Protein AF-A0A392SVE6-F1 (afdb_monomer_lite)

Radius of gyration: 13.38 Å; chains: 1; bounding box: 26×27×39 Å

Structure (mmCIF, N/CA/C/O backbone):
data_AF-A0A392SVE6-F1
#
_entry.id   AF-A0A392SVE6-F1
#
loop_
_atom_site.group_PDB
_atom_site.id
_atom_site.type_symbol
_atom_site.label_atom_id
_atom_site.label_alt_id
_atom_site.label_comp_id
_atom_site.label_asym_id
_atom_site.label_entity_id
_atom_site.label_seq_id
_atom_site.pdbx_PDB_ins_code
_atom_site.Cartn_x
_atom_site.Cartn_y
_atom_site.Cartn_z
_atom_site.occupancy
_atom_site.B_iso_or_equiv
_atom_site.auth_seq_id
_atom_site.auth_comp_id
_atom_site.auth_asym_id
_atom_site.auth_atom_id
_atom_site.pdbx_PDB_model_num
ATOM 1 N N . GLY A 1 1 ? -14.262 -10.012 9.492 1.00 59.00 1 GLY A N 1
ATOM 2 C CA . GLY A 1 1 ? -13.296 -9.139 8.799 1.00 59.00 1 GLY A CA 1
ATOM 3 C C . GLY A 1 1 ? -11.965 -9.845 8.774 1.00 59.00 1 GLY A C 1
ATOM 4 O O . GLY A 1 1 ? -11.815 -10.802 9.524 1.00 59.00 1 GLY A O 1
ATOM 5 N N . ALA A 1 2 ? -11.061 -9.421 7.901 1.00 70.94 2 ALA A N 1
ATOM 6 C CA . ALA A 1 2 ? -9.706 -9.950 7.836 1.00 70.94 2 ALA A CA 1
ATOM 7 C C . ALA A 1 2 ? -8.762 -9.034 8.615 1.00 70.94 2 ALA A C 1
ATOM 9 O O . ALA A 1 2 ? -8.788 -7.822 8.392 1.00 70.94 2 ALA A O 1
ATOM 10 N N . GLU A 1 3 ? -7.940 -9.611 9.495 1.00 84.12 3 GLU A N 1
ATOM 11 C CA . GLU A 1 3 ? -6.986 -8.853 10.311 1.00 84.12 3 GLU A CA 1
ATOM 12 C C . GLU A 1 3 ? -5.920 -8.187 9.431 1.00 84.12 3 GLU A C 1
ATOM 14 O O . GLU A 1 3 ? -5.668 -6.995 9.564 1.00 84.12 3 GLU A O 1
ATOM 19 N N . GLN A 1 4 ? -5.365 -8.911 8.460 1.00 89.44 4 GLN A N 1
ATOM 2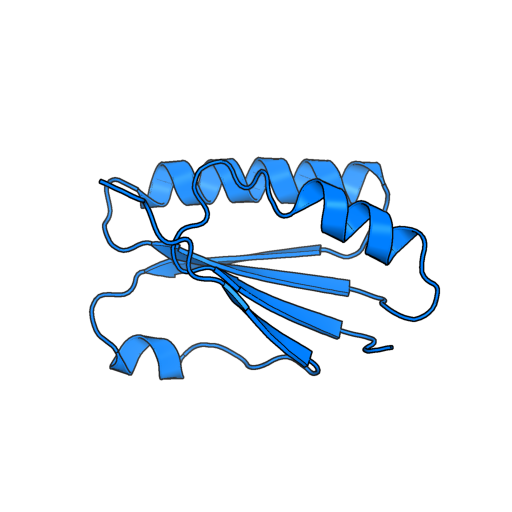0 C CA . GLN A 1 4 ? -4.367 -8.380 7.536 1.00 89.44 4 GLN A CA 1
ATOM 21 C C . GLN A 1 4 ? -4.869 -8.457 6.097 1.00 89.44 4 GLN A C 1
ATOM 23 O O . GLN A 1 4 ? -5.194 -9.539 5.597 1.00 89.44 4 GLN A O 1
ATOM 28 N N . VAL A 1 5 ? -4.900 -7.302 5.436 1.00 92.69 5 VAL A N 1
ATOM 29 C CA . VAL A 1 5 ? -5.219 -7.186 4.012 1.00 92.69 5 VAL A CA 1
ATOM 30 C C . VAL A 1 5 ? -3.937 -6.897 3.244 1.00 92.69 5 VAL A C 1
ATOM 32 O O . VAL A 1 5 ? -3.143 -6.046 3.640 1.00 92.69 5 VAL A O 1
ATOM 35 N N . HIS A 1 6 ? -3.739 -7.601 2.137 1.00 95.00 6 HIS A N 1
ATOM 36 C CA . HIS A 1 6 ? -2.642 -7.382 1.209 1.00 95.00 6 HIS A CA 1
ATOM 37 C C . HIS A 1 6 ? -3.201 -7.109 -0.181 1.00 95.00 6 HIS A C 1
ATOM 39 O O . HIS A 1 6 ? -3.947 -7.910 -0.737 1.00 95.00 6 HIS A O 1
ATOM 45 N N . VAL A 1 7 ? -2.858 -5.950 -0.719 1.00 95.31 7 VAL A N 1
ATOM 46 C CA . VAL A 1 7 ? -3.197 -5.521 -2.067 1.00 95.31 7 VAL A CA 1
ATOM 47 C C . VAL A 1 7 ? -1.980 -5.710 -2.961 1.00 95.31 7 VAL A C 1
ATOM 49 O O . VAL A 1 7 ? -0.900 -5.230 -2.629 1.00 95.31 7 VAL A O 1
ATOM 52 N N . ILE A 1 8 ? -2.174 -6.341 -4.114 1.00 94.75 8 ILE A N 1
ATOM 53 C CA . ILE A 1 8 ? -1.254 -6.257 -5.250 1.00 94.75 8 ILE A CA 1
ATOM 54 C C . ILE A 1 8 ? -1.891 -5.304 -6.259 1.00 94.75 8 ILE A C 1
ATOM 56 O O . ILE A 1 8 ? -2.987 -5.582 -6.748 1.00 94.75 8 ILE A O 1
ATOM 60 N N . ASP A 1 9 ? -1.234 -4.183 -6.545 1.00 95.12 9 ASP A N 1
ATOM 61 C CA . ASP A 1 9 ? -1.712 -3.178 -7.495 1.00 95.12 9 ASP A CA 1
ATOM 62 C C . ASP A 1 9 ? -0.823 -3.150 -8.737 1.00 95.12 9 ASP A C 1
ATOM 64 O O . ASP A 1 9 ? 0.362 -2.820 -8.656 1.00 95.12 9 ASP A O 1
ATOM 68 N N . PHE A 1 10 ? -1.400 -3.513 -9.882 1.00 92.69 10 PHE A N 1
ATOM 69 C CA . PHE A 1 10 ? -0.689 -3.567 -11.157 1.00 92.69 10 PHE A CA 1
ATOM 70 C C . PHE A 1 10 ? -0.460 -2.190 -11.789 1.00 92.69 10 PHE A C 1
ATOM 72 O O . PHE A 1 10 ? 0.366 -2.080 -12.693 1.00 92.69 10 PHE A O 1
ATOM 79 N N . ASP A 1 11 ? -1.168 -1.157 -11.325 1.00 90.25 11 ASP A N 1
ATOM 80 C CA . ASP A 1 11 ? -0.974 0.214 -11.789 1.00 90.25 11 ASP A CA 1
ATOM 81 C C . ASP A 1 11 ? -1.373 1.226 -10.707 1.00 90.25 11 ASP A C 1
ATOM 83 O O . ASP A 1 11 ? -2.466 1.797 -10.701 1.00 90.25 11 ASP A O 1
ATOM 87 N N . ILE A 1 12 ? -0.452 1.439 -9.765 1.00 94.44 12 ILE A N 1
ATOM 88 C CA . ILE A 1 12 ? -0.668 2.288 -8.585 1.00 94.44 12 ILE A CA 1
ATOM 89 C C . ILE A 1 12 ? -0.936 3.758 -8.943 1.00 94.44 12 ILE A C 1
ATOM 91 O O . ILE A 1 12 ? -1.587 4.461 -8.170 1.00 94.44 12 ILE A O 1
ATOM 95 N N . MET A 1 13 ? -0.432 4.244 -10.085 1.00 92.62 13 MET A N 1
ATOM 96 C CA . MET A 1 13 ? -0.457 5.659 -10.476 1.00 92.62 13 MET A CA 1
ATOM 97 C C . MET A 1 13 ? -0.104 6.602 -9.292 1.00 92.62 13 MET A C 1
ATOM 99 O O . MET A 1 13 ? 0.910 6.430 -8.613 1.00 92.62 13 MET A O 1
ATOM 103 N N . GLU A 1 14 ? -0.963 7.585 -8.995 1.00 93.88 14 GLU A N 1
ATOM 104 C CA . GLU A 1 14 ? -0.847 8.497 -7.842 1.00 93.88 14 GLU A CA 1
ATOM 105 C C . GLU A 1 14 ? -1.431 7.917 -6.533 1.00 93.88 14 GLU A C 1
ATOM 107 O O . GLU A 1 14 ? -1.485 8.602 -5.512 1.00 93.88 14 GLU A O 1
ATOM 112 N N . GLY A 1 15 ? -1.907 6.669 -6.540 1.00 94.75 15 GLY A N 1
ATOM 113 C CA . GLY A 1 15 ? -2.361 5.943 -5.351 1.00 94.75 15 GLY A CA 1
ATOM 114 C C . GLY A 1 15 ? -3.722 6.370 -4.798 1.00 94.75 15 GLY A C 1
ATOM 115 O O . GLY A 1 15 ? -4.065 5.989 -3.684 1.00 94.75 15 GLY A O 1
ATOM 116 N N . ILE A 1 16 ? -4.519 7.143 -5.544 1.00 94.69 16 ILE A N 1
ATOM 117 C CA . ILE A 1 16 ? -5.754 7.783 -5.046 1.00 94.69 16 ILE A CA 1
ATOM 118 C C . ILE A 1 16 ? -6.841 6.814 -4.551 1.00 94.69 16 ILE A C 1
ATOM 120 O O . ILE A 1 16 ? -7.723 7.222 -3.796 1.00 94.69 16 ILE A O 1
ATOM 124 N N . GLN A 1 17 ? -6.792 5.542 -4.956 1.00 94.06 17 GLN A N 1
ATOM 125 C CA . GLN A 1 17 ? -7.744 4.517 -4.515 1.00 94.06 17 GLN A CA 1
ATOM 126 C C . GLN A 1 17 ? -7.536 4.118 -3.046 1.00 94.06 17 GLN A C 1
ATOM 128 O O . GLN A 1 17 ? -8.486 3.718 -2.372 1.00 94.06 17 GLN A O 1
ATOM 133 N N . TRP A 1 18 ? -6.308 4.246 -2.537 1.00 95.88 18 T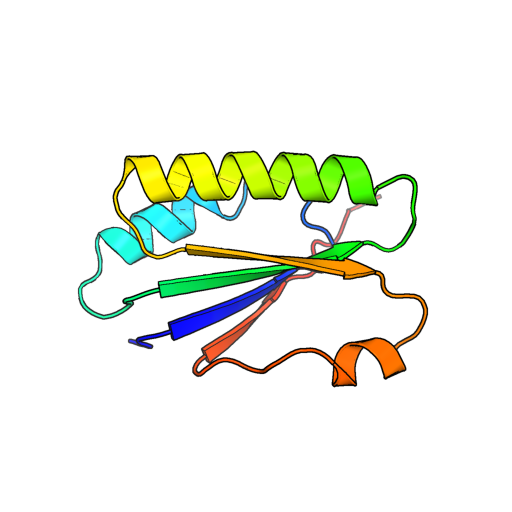RP A N 1
ATOM 134 C CA . TRP A 1 18 ? -5.905 3.661 -1.260 1.00 95.88 18 TRP A CA 1
ATOM 135 C C . TRP A 1 18 ? -6.244 4.508 -0.025 1.00 95.88 18 TRP A C 1
ATOM 137 O O . TRP A 1 18 ? -6.711 3.919 0.951 1.00 95.88 18 TRP A O 1
ATOM 147 N N . PRO A 1 19 ? -6.123 5.854 -0.017 1.00 97.12 19 PRO A N 1
ATOM 148 C CA . PRO A 1 19 ? -6.448 6.655 1.163 1.00 97.12 19 PRO A CA 1
ATOM 149 C C . PRO A 1 19 ? -7.878 6.454 1.697 1.00 97.12 19 PRO A C 1
ATOM 151 O O . PRO A 1 19 ? -8.021 6.235 2.902 1.00 97.12 19 PRO A O 1
ATOM 154 N N . PRO A 1 20 ? -8.943 6.442 0.863 1.00 96.00 20 PRO A N 1
ATOM 155 C CA . PRO A 1 20 ? -10.295 6.169 1.356 1.00 96.00 20 PRO A CA 1
ATOM 156 C C . PRO A 1 20 ? -10.434 4.779 1.994 1.00 96.00 20 PRO A C 1
ATOM 158 O O . PRO A 1 20 ? -11.126 4.636 3.001 1.00 96.00 20 PRO A O 1
ATOM 161 N N . LEU A 1 21 ? -9.751 3.767 1.444 1.00 93.94 21 LEU A N 1
ATOM 162 C CA . LEU A 1 21 ? -9.770 2.402 1.975 1.00 93.94 21 LEU A CA 1
ATOM 163 C C . LEU A 1 21 ? -9.047 2.305 3.324 1.00 93.94 21 LEU A C 1
ATOM 165 O O . LEU A 1 21 ? -9.557 1.678 4.248 1.00 93.94 21 LEU A O 1
ATOM 169 N N . VAL A 1 22 ? -7.889 2.958 3.459 1.00 95.31 22 VAL A N 1
ATOM 170 C CA . VAL A 1 22 ? -7.139 3.017 4.724 1.00 95.31 22 VAL A CA 1
ATOM 171 C C . VAL A 1 22 ? -7.990 3.664 5.821 1.00 95.31 22 VAL A C 1
ATOM 173 O O . VAL A 1 22 ? -8.040 3.147 6.934 1.00 95.31 22 VAL A O 1
ATOM 176 N N . VAL A 1 23 ? -8.710 4.751 5.518 1.00 95.38 23 VAL A N 1
ATOM 177 C CA . VAL A 1 23 ? -9.621 5.399 6.482 1.00 95.38 23 VAL A CA 1
ATOM 178 C C . VAL A 1 23 ? -10.746 4.456 6.903 1.00 95.38 23 VAL A C 1
ATOM 180 O O . VAL A 1 23 ? -11.030 4.330 8.093 1.00 95.38 23 VAL A O 1
ATOM 183 N N . ASP A 1 24 ? -11.372 3.772 5.946 1.00 93.75 24 ASP A N 1
ATOM 184 C CA . ASP A 1 24 ? -12.440 2.812 6.230 1.00 93.75 24 ASP A CA 1
ATOM 185 C C . ASP A 1 24 ? -11.935 1.638 7.090 1.00 93.75 24 ASP A C 1
ATOM 187 O O . ASP A 1 24 ? -12.605 1.239 8.043 1.00 93.75 24 ASP A O 1
ATOM 191 N N . PHE A 1 25 ? -10.723 1.133 6.842 1.00 92.94 25 PHE A N 1
ATOM 192 C CA . PHE A 1 25 ? -10.099 0.115 7.692 1.00 92.94 25 PHE A CA 1
ATOM 193 C C . PHE A 1 25 ? -9.749 0.633 9.084 1.00 92.94 25 PHE A C 1
ATOM 195 O O . PHE A 1 25 ? -10.063 -0.045 10.058 1.00 92.94 25 PHE A O 1
ATOM 202 N N . ALA A 1 26 ? -9.199 1.840 9.211 1.00 92.19 26 ALA A N 1
ATOM 203 C CA . ALA A 1 26 ? -8.900 2.440 10.511 1.00 92.19 26 ALA A CA 1
ATOM 204 C C . ALA A 1 26 ? -10.159 2.624 11.382 1.00 92.19 26 ALA A C 1
ATOM 206 O O . ALA A 1 26 ? -10.094 2.533 12.609 1.00 92.19 26 ALA A O 1
ATOM 207 N N . MET A 1 27 ? -11.326 2.845 10.765 1.00 91.50 27 MET A N 1
ATOM 208 C CA . MET A 1 27 ? -12.610 2.940 11.470 1.00 91.50 27 MET A CA 1
ATOM 209 C C . MET A 1 27 ? -13.188 1.576 11.878 1.00 91.50 27 MET A C 1
ATOM 211 O O . MET A 1 27 ? -14.004 1.493 12.804 1.00 91.50 27 MET A O 1
ATOM 215 N N . ARG A 1 28 ? -12.794 0.490 11.207 1.00 85.25 28 ARG A N 1
ATOM 216 C CA . ARG A 1 28 ? -13.322 -0.857 11.445 1.00 85.25 28 ARG A CA 1
ATOM 217 C C . ARG A 1 28 ? -12.423 -1.625 12.413 1.00 85.25 28 ARG A C 1
ATOM 219 O O . ARG A 1 28 ? -11.254 -1.858 12.161 1.00 85.25 28 ARG A O 1
ATOM 226 N N . LYS A 1 29 ? -12.996 -2.163 13.494 1.00 74.38 29 LYS A N 1
ATOM 227 C CA . LYS A 1 29 ? -12.249 -2.952 14.503 1.00 74.38 29 LYS A CA 1
ATOM 228 C C . LYS A 1 29 ? -11.700 -4.301 14.012 1.00 74.38 29 LYS A C 1
ATOM 230 O O . LYS A 1 29 ? -11.111 -5.031 14.800 1.00 74.38 29 LYS A O 1
ATOM 235 N N . ASN A 1 30 ? -11.982 -4.692 12.773 1.00 84.06 30 ASN A N 1
ATOM 236 C CA . ASN A 1 30 ? -11.730 -6.041 12.272 1.00 84.06 30 ASN A CA 1
ATOM 237 C C . ASN A 1 30 ? -10.571 -6.131 11.272 1.00 84.06 30 ASN A C 1
ATOM 239 O O . ASN A 1 30 ? -10.275 -7.245 10.849 1.00 84.06 30 ASN A O 1
ATOM 243 N N . THR A 1 31 ? -9.950 -5.004 10.915 1.00 85.62 31 THR A N 1
ATOM 244 C CA . THR A 1 31 ? -8.756 -4.940 10.069 1.00 85.62 31 THR A CA 1
ATOM 245 C C . THR A 1 31 ? -7.679 -4.177 10.819 1.00 85.62 31 THR A C 1
ATOM 247 O O . THR A 1 31 ? -7.893 -3.061 11.278 1.00 85.62 31 THR A O 1
ATOM 250 N N . THR A 1 32 ? -6.536 -4.825 10.999 1.00 88.62 32 THR A N 1
ATOM 251 C CA . THR A 1 32 ? -5.437 -4.364 11.846 1.00 88.62 32 THR A CA 1
ATOM 252 C C . THR A 1 32 ? -4.253 -3.859 11.033 1.00 88.62 32 THR A C 1
ATOM 254 O O . THR A 1 32 ? -3.424 -3.144 11.585 1.00 88.62 32 THR A O 1
ATOM 257 N N . SER A 1 33 ? -4.159 -4.199 9.742 1.00 93.12 33 SER A N 1
ATOM 258 C CA . SER A 1 33 ? -3.113 -3.681 8.854 1.00 93.12 33 SER A CA 1
ATOM 259 C C . SER A 1 33 ? -3.462 -3.791 7.368 1.00 93.12 33 SER A C 1
ATOM 261 O O . SER A 1 33 ? -4.246 -4.656 6.961 1.00 93.12 33 SER A O 1
ATOM 263 N N . LEU A 1 34 ? -2.830 -2.935 6.561 1.00 94.56 34 LEU A N 1
ATOM 264 C CA . LEU A 1 34 ? -2.849 -3.000 5.099 1.00 94.56 34 LEU A CA 1
ATOM 265 C C . LEU A 1 34 ? -1.422 -3.025 4.542 1.00 94.56 34 LEU A C 1
ATOM 267 O O . LEU A 1 34 ? -0.630 -2.129 4.817 1.00 94.56 34 LEU A O 1
ATOM 271 N N . ARG A 1 35 ? -1.115 -4.017 3.707 1.00 95.25 35 ARG A N 1
ATOM 272 C CA . ARG A 1 35 ? 0.068 -4.021 2.839 1.00 95.25 35 ARG A CA 1
ATOM 273 C C . ARG A 1 35 ? -0.357 -3.713 1.409 1.00 95.25 35 ARG A C 1
ATOM 275 O O . ARG A 1 35 ? -1.333 -4.291 0.939 1.00 95.25 35 ARG A O 1
ATOM 282 N N . VAL A 1 36 ? 0.380 -2.863 0.708 1.00 95.88 36 VAL A N 1
ATOM 283 C CA . VAL A 1 36 ? 0.222 -2.629 -0.733 1.00 95.88 36 VAL A CA 1
ATOM 284 C C . VAL A 1 36 ? 1.540 -2.954 -1.422 1.00 95.88 36 VAL A C 1
ATOM 286 O O . VAL A 1 36 ? 2.563 -2.358 -1.105 1.00 95.88 36 VAL A O 1
ATOM 289 N N . THR A 1 37 ? 1.515 -3.880 -2.372 1.00 95.38 37 THR A N 1
ATOM 290 C CA . THR A 1 37 ? 2.622 -4.157 -3.288 1.00 95.38 37 THR A CA 1
ATOM 291 C C . THR A 1 37 ? 2.270 -3.569 -4.645 1.00 95.38 37 THR A C 1
ATOM 293 O O . THR A 1 37 ? 1.365 -4.060 -5.317 1.00 95.38 37 THR A O 1
ATOM 296 N N . ALA A 1 38 ? 2.969 -2.507 -5.036 1.00 95.56 38 ALA A N 1
ATOM 297 C CA . ALA A 1 38 ? 2.811 -1.887 -6.344 1.00 95.56 38 ALA A CA 1
ATOM 298 C C . ALA A 1 38 ? 3.753 -2.534 -7.363 1.00 95.56 38 ALA A C 1
ATOM 300 O O . ALA A 1 38 ? 4.963 -2.634 -7.125 1.00 95.56 38 ALA A O 1
ATOM 301 N N . ILE A 1 39 ? 3.203 -2.938 -8.504 1.00 93.88 39 ILE A N 1
ATOM 302 C CA . ILE A 1 39 ? 3.971 -3.454 -9.632 1.00 93.88 39 ILE A CA 1
ATOM 303 C C . ILE A 1 39 ? 4.458 -2.280 -10.484 1.00 93.88 39 ILE A C 1
ATOM 305 O O . ILE A 1 39 ? 3.673 -1.445 -10.927 1.00 93.88 39 ILE A O 1
ATOM 309 N N . ALA A 1 40 ? 5.767 -2.215 -10.714 1.00 92.06 40 ALA A N 1
ATOM 310 C CA . ALA A 1 40 ? 6.394 -1.295 -11.653 1.00 92.06 40 ALA A CA 1
ATOM 311 C C . ALA A 1 40 ? 6.805 -2.073 -12.910 1.00 92.06 40 ALA A C 1
ATOM 313 O O . ALA A 1 40 ? 7.635 -2.983 -12.839 1.00 92.06 40 ALA A O 1
ATOM 314 N N . MET A 1 41 ? 6.229 -1.709 -14.056 1.00 86.31 41 MET A N 1
ATOM 315 C CA . MET A 1 41 ? 6.484 -2.380 -15.339 1.00 86.31 41 MET A CA 1
ATOM 316 C C . MET A 1 41 ? 7.794 -1.932 -16.004 1.00 86.31 41 MET A C 1
ATOM 318 O O . MET A 1 41 ? 8.305 -2.608 -16.894 1.00 86.31 41 MET A O 1
ATOM 322 N N . ASP A 1 42 ? 8.348 -0.788 -15.596 1.00 86.81 42 ASP A N 1
ATOM 323 C CA . ASP A 1 42 ? 9.592 -0.251 -16.143 1.00 86.81 42 ASP A CA 1
ATOM 324 C C . ASP A 1 42 ? 10.359 0.614 -15.122 1.00 86.81 42 ASP A C 1
ATOM 326 O O . ASP A 1 42 ? 9.869 0.961 -14.044 1.00 86.81 42 ASP A O 1
ATOM 330 N N . GLN A 1 43 ? 11.609 0.958 -15.447 1.00 85.00 43 GLN A N 1
ATOM 331 C CA . GLN A 1 43 ? 12.453 1.776 -14.566 1.00 85.00 43 GLN A CA 1
ATOM 332 C C . GLN A 1 43 ? 11.991 3.236 -14.493 1.00 85.00 43 GLN A C 1
ATOM 334 O O . GLN A 1 43 ? 12.246 3.914 -13.497 1.00 85.00 43 GLN A O 1
ATOM 339 N N . GLN A 1 44 ? 11.332 3.730 -15.540 1.00 86.25 44 GLN A N 1
ATOM 340 C CA . GLN A 1 44 ? 10.877 5.111 -15.646 1.00 86.25 44 GLN A CA 1
ATOM 341 C C . GLN A 1 44 ? 9.744 5.395 -14.649 1.00 86.25 44 GLN A C 1
ATOM 343 O O . GLN A 1 44 ? 9.726 6.451 -14.016 1.00 86.25 44 GLN A O 1
ATOM 348 N N . SER A 1 45 ? 8.836 4.437 -14.469 1.00 86.44 45 SER A N 1
ATOM 349 C CA . SER A 1 45 ? 7.712 4.496 -13.534 1.00 86.44 45 SER A CA 1
ATOM 350 C C . SER A 1 45 ? 8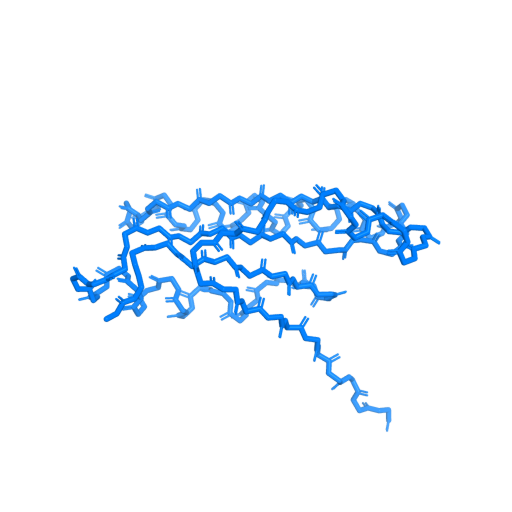.121 4.193 -12.091 1.00 86.44 45 SER A C 1
ATOM 352 O O . SER A 1 45 ? 7.514 4.734 -11.168 1.00 86.44 45 SER A O 1
ATOM 354 N N . ALA A 1 46 ? 9.197 3.429 -11.863 1.00 89.81 46 ALA A N 1
ATOM 355 C CA . ALA A 1 46 ? 9.646 3.032 -10.523 1.00 89.81 46 ALA A CA 1
ATOM 356 C C . ALA A 1 46 ? 9.832 4.213 -9.548 1.00 89.81 46 ALA A C 1
ATOM 358 O O . ALA A 1 46 ? 9.437 4.126 -8.385 1.00 89.81 46 ALA A O 1
ATOM 359 N N . ALA A 1 47 ? 10.386 5.340 -10.009 1.00 92.12 47 ALA A N 1
ATOM 360 C CA . ALA A 1 47 ? 10.567 6.525 -9.165 1.00 92.12 47 ALA A CA 1
ATOM 361 C C . ALA A 1 47 ? 9.229 7.171 -8.757 1.00 92.12 47 ALA A C 1
ATOM 363 O O . ALA A 1 47 ? 9.067 7.601 -7.613 1.00 92.12 47 ALA A O 1
ATOM 364 N N . SER A 1 48 ? 8.259 7.215 -9.678 1.00 93.56 48 SER A N 1
ATOM 365 C CA . SER A 1 48 ? 6.903 7.701 -9.396 1.00 93.56 48 SER A CA 1
ATOM 366 C C . SER A 1 48 ? 6.188 6.770 -8.415 1.00 93.56 48 SER A C 1
ATOM 368 O O . SER A 1 48 ? 5.675 7.243 -7.402 1.00 93.56 48 SER A O 1
ATOM 370 N N . VAL A 1 49 ? 6.272 5.453 -8.629 1.00 95.56 49 VAL A N 1
ATOM 371 C CA . VAL A 1 49 ? 5.718 4.427 -7.730 1.00 95.56 49 VAL A CA 1
ATOM 372 C C . VAL A 1 49 ? 6.264 4.575 -6.307 1.00 95.56 49 VAL A C 1
ATOM 374 O O . VAL A 1 49 ? 5.493 4.592 -5.348 1.00 95.56 49 VAL A O 1
ATOM 377 N N . GLN A 1 50 ? 7.579 4.757 -6.147 1.00 94.75 50 GLN A N 1
ATOM 378 C CA . GLN A 1 50 ? 8.194 4.976 -4.833 1.00 94.75 50 GLN A CA 1
ATOM 379 C C . GLN A 1 50 ? 7.71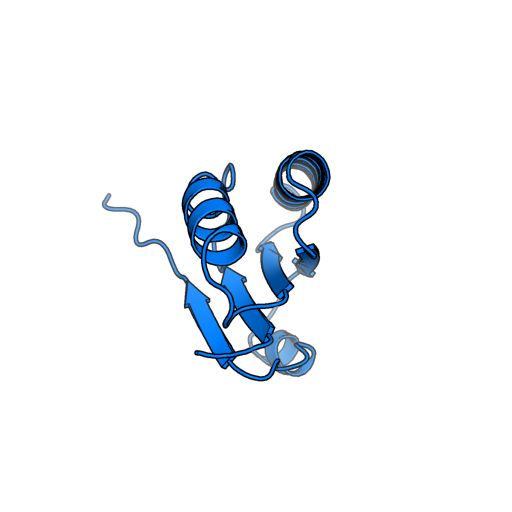2 6.269 -4.166 1.00 94.75 50 GLN A C 1
ATOM 381 O O . GLN A 1 50 ? 7.461 6.295 -2.959 1.00 94.75 50 GLN A O 1
ATOM 386 N N . GLN A 1 51 ? 7.560 7.349 -4.936 1.00 96.62 51 GLN A N 1
ATOM 387 C CA . GLN A 1 51 ? 7.059 8.617 -4.413 1.00 96.62 51 GLN A CA 1
ATOM 388 C C . GLN A 1 51 ? 5.585 8.520 -3.986 1.00 96.62 51 GLN A C 1
ATOM 390 O O . GLN A 1 51 ? 5.220 9.081 -2.947 1.00 96.62 51 GLN A O 1
ATOM 395 N N . THR A 1 52 ? 4.757 7.790 -4.736 1.00 97.69 52 THR A N 1
ATOM 396 C CA . THR A 1 52 ? 3.384 7.436 -4.348 1.00 97.69 52 THR A CA 1
ATOM 397 C C . THR A 1 52 ? 3.387 6.621 -3.056 1.00 97.69 52 THR A C 1
ATOM 399 O O . THR A 1 52 ? 2.697 6.980 -2.102 1.00 97.69 52 THR A O 1
ATOM 402 N N . GLY A 1 53 ? 4.238 5.597 -2.966 1.00 97.75 53 GLY A N 1
ATOM 403 C CA . GLY A 1 53 ? 4.404 4.781 -1.764 1.00 97.75 53 GLY A CA 1
ATOM 404 C C . GLY A 1 53 ? 4.777 5.585 -0.521 1.00 97.75 53 GLY A C 1
ATOM 405 O O . GLY A 1 53 ? 4.202 5.380 0.549 1.00 97.75 53 GLY A O 1
ATOM 406 N N . ARG A 1 54 ? 5.691 6.554 -0.653 1.00 98.12 54 ARG A N 1
ATOM 407 C CA . ARG A 1 54 ? 6.035 7.477 0.440 1.00 98.12 54 ARG A CA 1
ATOM 408 C C . ARG A 1 54 ? 4.812 8.268 0.911 1.00 98.12 54 ARG A C 1
ATOM 410 O O . ARG A 1 54 ? 4.550 8.291 2.107 1.00 98.12 54 ARG A O 1
ATOM 417 N N . ARG A 1 55 ? 4.053 8.872 -0.011 1.00 98.44 55 ARG A N 1
ATOM 418 C CA . ARG A 1 55 ? 2.852 9.661 0.330 1.00 98.44 55 ARG A CA 1
ATOM 419 C C . ARG A 1 55 ? 1.785 8.811 1.025 1.00 98.44 55 ARG A C 1
ATOM 421 O O . ARG A 1 55 ? 1.137 9.290 1.950 1.00 98.44 55 ARG A O 1
ATOM 428 N N . LEU A 1 56 ? 1.608 7.557 0.600 1.00 98.44 56 LEU A N 1
ATOM 429 C CA . LEU A 1 56 ? 0.660 6.629 1.225 1.00 98.44 56 LEU A CA 1
ATOM 430 C C . LEU A 1 56 ? 1.085 6.227 2.643 1.00 98.44 56 LEU A C 1
ATOM 432 O O . LEU A 1 56 ? 0.237 6.214 3.533 1.00 98.44 56 LEU A O 1
ATOM 436 N N . ASN A 1 57 ? 2.377 5.961 2.869 1.00 98.06 57 ASN A N 1
ATOM 437 C CA . ASN A 1 57 ? 2.899 5.713 4.219 1.00 98.06 57 ASN A CA 1
ATOM 438 C C . ASN A 1 57 ? 2.700 6.936 5.121 1.00 98.06 57 ASN A C 1
ATOM 440 O O . ASN A 1 57 ? 2.108 6.812 6.186 1.00 98.06 57 ASN A O 1
ATOM 444 N N . GLU A 1 58 ? 3.104 8.127 4.664 1.00 98.38 58 GLU A N 1
ATOM 445 C CA . GLU A 1 58 ? 2.925 9.378 5.416 1.00 98.38 58 GLU A CA 1
ATOM 446 C C . GLU A 1 58 ? 1.448 9.624 5.772 1.00 98.38 58 GLU A C 1
ATOM 448 O O . GLU A 1 58 ? 1.128 10.054 6.882 1.00 98.38 58 GLU A O 1
ATOM 453 N N . PHE A 1 59 ? 0.531 9.312 4.851 1.00 98.31 59 PHE A N 1
ATOM 454 C CA . PHE A 1 59 ? -0.903 9.387 5.104 1.00 98.31 59 PHE A CA 1
ATOM 455 C C . PHE A 1 59 ? -1.362 8.394 6.181 1.00 98.31 59 PHE A C 1
ATOM 457 O O . PHE A 1 59 ? -2.042 8.802 7.124 1.00 98.31 59 PHE A O 1
ATOM 464 N N . ALA A 1 60 ? -0.996 7.116 6.071 1.00 97.75 60 ALA A N 1
ATOM 465 C CA . ALA A 1 60 ? -1.392 6.092 7.037 1.00 97.75 60 ALA A CA 1
ATOM 466 C C . ALA A 1 60 ? -0.816 6.358 8.440 1.00 97.75 60 ALA A C 1
ATOM 468 O O . ALA A 1 60 ? -1.540 6.248 9.435 1.00 97.75 60 ALA A O 1
ATOM 469 N N . ASP A 1 61 ? 0.437 6.813 8.513 1.00 97.81 61 ASP A N 1
ATOM 470 C CA . ASP A 1 61 ? 1.093 7.230 9.754 1.00 97.81 61 ASP A CA 1
ATOM 471 C C . ASP A 1 61 ? 0.344 8.395 10.415 1.00 97.81 61 ASP A C 1
ATOM 473 O O . ASP A 1 61 ? 0.132 8.390 11.628 1.00 97.81 61 ASP A O 1
ATOM 477 N N . SER A 1 62 ? -0.144 9.365 9.627 1.00 98.00 62 SER A N 1
ATOM 478 C CA . SER A 1 62 ? -0.888 10.523 10.152 1.00 98.00 62 SER A CA 1
ATOM 479 C C . SER A 1 62 ? -2.184 10.150 10.888 1.00 98.00 62 SER A C 1
ATOM 481 O O . SER A 1 62 ? -2.654 10.910 11.737 1.00 98.00 62 SER A O 1
ATOM 483 N N . ILE A 1 63 ? -2.741 8.970 10.600 1.00 96.31 63 ILE A N 1
ATOM 484 C CA . ILE A 1 63 ? -3.939 8.421 11.250 1.00 96.31 63 ILE A CA 1
ATOM 485 C C . ILE A 1 63 ? -3.635 7.195 12.122 1.00 96.31 63 ILE A C 1
ATOM 487 O O . ILE A 1 63 ? -4.562 6.550 12.609 1.00 96.31 63 ILE A O 1
ATOM 491 N N . ASN A 1 64 ? -2.352 6.910 12.377 1.00 95.25 64 ASN A N 1
ATOM 492 C CA . ASN A 1 64 ? -1.861 5.787 13.184 1.00 95.25 64 ASN A CA 1
ATOM 493 C C . ASN A 1 64 ? -2.387 4.418 12.722 1.00 95.25 64 ASN A C 1
ATOM 495 O O . ASN A 1 64 ? -2.692 3.553 13.547 1.00 95.25 64 ASN A O 1
ATOM 499 N N . PHE A 1 65 ? -2.520 4.220 11.411 1.00 95.88 65 PHE A N 1
ATOM 500 C CA . PHE A 1 65 ? -2.960 2.946 10.858 1.00 95.88 65 PHE A CA 1
ATOM 501 C C . PHE A 1 65 ? -1.758 2.118 10.375 1.00 95.88 65 PHE A C 1
ATOM 503 O O . PHE A 1 65 ? -0.991 2.618 9.552 1.00 95.88 65 PHE A O 1
ATOM 510 N N . PRO A 1 66 ? -1.582 0.858 10.826 1.00 95.75 66 PRO A N 1
ATOM 511 C CA . PRO A 1 66 ? -0.472 0.020 10.381 1.00 95.75 66 PRO A CA 1
ATOM 512 C C . PRO A 1 66 ? -0.519 -0.239 8.873 1.00 95.75 66 PRO A C 1
ATOM 514 O O . PRO A 1 66 ? -1.410 -0.925 8.361 1.00 95.75 66 PRO A O 1
ATOM 517 N N . PHE A 1 67 ? 0.469 0.299 8.166 1.00 96.31 67 PHE A N 1
ATOM 518 C CA . PHE A 1 67 ? 0.546 0.251 6.716 1.00 96.31 67 PHE A CA 1
ATOM 519 C C . PHE A 1 67 ? 1.952 -0.135 6.259 1.00 96.31 67 PHE A C 1
ATOM 521 O O . PHE A 1 67 ? 2.944 0.245 6.878 1.00 96.31 67 PHE A O 1
ATOM 52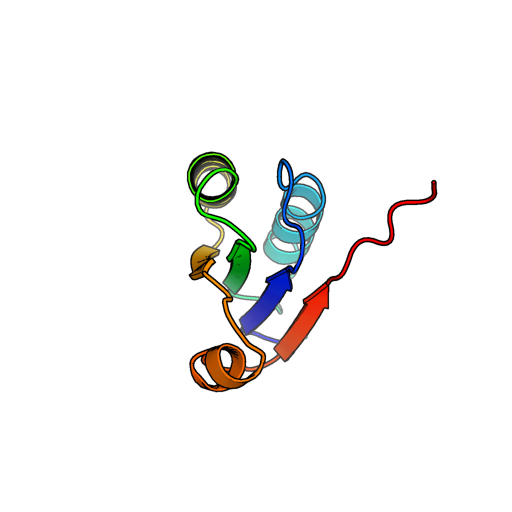8 N N . VAL A 1 68 ? 2.031 -0.921 5.187 1.00 95.62 68 VAL A N 1
ATOM 529 C CA . VAL A 1 68 ? 3.292 -1.296 4.542 1.00 95.62 68 VAL A CA 1
ATOM 530 C C . VAL A 1 68 ? 3.158 -1.095 3.042 1.00 95.62 68 VAL A C 1
ATOM 532 O O . VAL A 1 68 ? 2.168 -1.518 2.446 1.00 95.62 68 VAL A O 1
ATOM 535 N N . PHE A 1 69 ? 4.166 -0.481 2.430 1.00 96.25 69 PHE A N 1
ATOM 536 C CA . PHE A 1 69 ? 4.242 -0.325 0.984 1.00 96.25 69 PHE A CA 1
ATOM 537 C C . PHE A 1 69 ? 5.495 -0.998 0.439 1.00 96.25 69 PHE A C 1
ATOM 539 O O . PHE A 1 69 ? 6.606 -0.641 0.828 1.00 96.25 69 PHE A O 1
ATOM 546 N N . ASP A 1 70 ? 5.300 -1.909 -0.506 1.00 93.69 70 ASP A N 1
ATOM 547 C CA . ASP A 1 70 ? 6.359 -2.568 -1.255 1.00 93.69 70 ASP A CA 1
ATOM 548 C C . ASP A 1 70 ? 6.274 -2.171 -2.728 1.00 93.69 70 ASP A C 1
ATOM 550 O O . ASP A 1 70 ? 5.201 -1.908 -3.275 1.00 93.69 70 ASP A O 1
ATOM 554 N N . THR A 1 71 ? 7.421 -2.150 -3.395 1.00 92.88 71 THR A N 1
ATOM 555 C CA . THR A 1 71 ? 7.498 -2.000 -4.849 1.00 92.88 71 THR A CA 1
ATOM 556 C C . THR A 1 71 ? 8.177 -3.220 -5.426 1.00 92.88 71 THR A C 1
ATOM 558 O O . THR A 1 71 ? 9.224 -3.639 -4.936 1.00 92.88 71 THR A O 1
ATOM 561 N N . MET A 1 72 ? 7.599 -3.755 -6.492 1.00 91.44 72 MET A N 1
ATOM 562 C CA . MET A 1 72 ? 8.134 -4.896 -7.207 1.00 91.44 72 MET A CA 1
ATOM 563 C C . MET A 1 72 ? 8.278 -4.537 -8.681 1.00 91.44 72 MET A C 1
ATOM 565 O O . MET A 1 72 ? 7.319 -4.115 -9.319 1.00 91.44 72 MET A O 1
ATOM 569 N N . MET A 1 73 ? 9.483 -4.697 -9.221 1.00 90.81 73 MET A N 1
ATOM 570 C CA . MET A 1 73 ? 9.705 -4.588 -10.659 1.00 90.81 73 MET A CA 1
ATOM 571 C C . MET A 1 73 ? 9.316 -5.913 -11.306 1.00 90.81 73 MET A C 1
ATOM 573 O O . MET A 1 73 ? 9.806 -6.955 -10.876 1.00 90.81 73 MET A O 1
ATOM 577 N N . MET A 1 74 ? 8.445 -5.871 -12.310 1.00 89.25 74 MET A N 1
ATOM 578 C CA . MET A 1 74 ? 7.996 -7.066 -13.020 1.00 89.25 74 MET A CA 1
ATOM 579 C C . MET A 1 74 ? 8.568 -7.064 -14.433 1.00 89.25 74 MET A C 1
ATOM 581 O O . MET A 1 74 ? 8.315 -6.155 -15.219 1.00 89.25 74 MET A O 1
ATOM 585 N N . VAL A 1 75 ? 9.362 -8.084 -14.738 1.00 87.31 75 VAL A N 1
ATOM 586 C CA . VAL A 1 75 ? 9.954 -8.339 -16.057 1.00 87.31 75 VAL A CA 1
ATOM 587 C C . VAL A 1 75 ? 9.250 -9.521 -16.727 1.00 87.31 75 VAL A C 1
ATOM 589 O O . VAL A 1 75 ? 9.156 -9.577 -17.953 1.00 87.31 75 VAL A O 1
ATOM 592 N N . SER A 1 76 ? 8.728 -10.455 -15.931 1.00 88.81 76 SER A N 1
ATOM 593 C CA . SER A 1 76 ? 7.962 -11.616 -16.376 1.00 88.81 76 SER A CA 1
ATOM 594 C C . SER A 1 76 ? 6.963 -12.080 -15.311 1.00 88.81 76 SER A C 1
ATOM 596 O O . SER A 1 76 ? 7.044 -11.699 -14.145 1.00 88.81 76 SER A O 1
ATOM 598 N N . ASP A 1 77 ? 6.051 -12.972 -15.695 1.00 86.62 77 ASP A N 1
ATOM 599 C CA . ASP A 1 77 ? 5.080 -13.572 -14.770 1.00 86.62 77 ASP A CA 1
ATOM 600 C C . ASP A 1 77 ? 5.736 -14.417 -13.664 1.00 86.62 77 ASP A C 1
ATOM 602 O O . ASP A 1 77 ? 5.136 -14.627 -12.609 1.00 86.62 77 ASP A O 1
ATOM 606 N N . GLU A 1 78 ? 6.974 -14.884 -13.865 1.00 89.56 78 GLU A N 1
ATOM 607 C CA 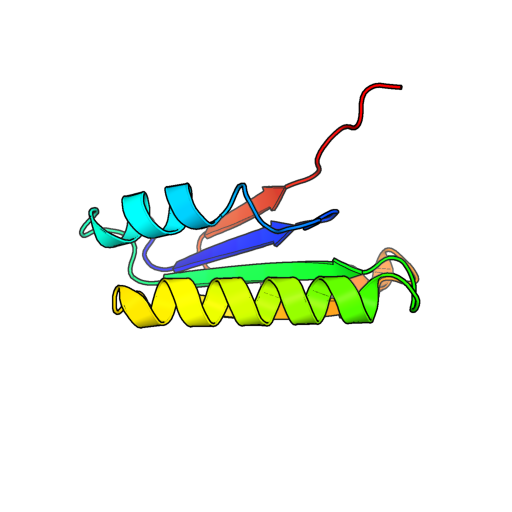. GLU A 1 78 ? 7.725 -15.640 -12.855 1.00 89.56 78 GLU A CA 1
ATOM 608 C C . GLU A 1 78 ? 8.048 -14.792 -11.624 1.00 89.56 78 GLU A C 1
ATOM 610 O O . GLU A 1 78 ? 8.092 -15.319 -10.511 1.00 89.56 78 GLU A O 1
ATOM 615 N N . ASP A 1 79 ? 8.185 -13.475 -11.796 1.00 87.06 79 ASP A N 1
ATOM 616 C CA . ASP A 1 79 ? 8.501 -12.564 -10.700 1.00 87.06 79 ASP A CA 1
ATOM 617 C C . ASP A 1 79 ? 7.387 -12.577 -9.636 1.00 87.06 79 ASP A C 1
ATOM 619 O O . ASP A 1 79 ? 7.656 -12.406 -8.444 1.00 87.06 79 ASP A O 1
ATOM 623 N N . LEU A 1 80 ? 6.134 -12.860 -10.028 1.00 84.81 80 LEU A N 1
ATOM 624 C CA . LEU A 1 80 ? 4.984 -12.930 -9.115 1.00 84.81 80 LEU A CA 1
ATOM 625 C C . LEU A 1 80 ? 5.148 -14.005 -8.031 1.00 84.81 80 LEU A C 1
ATOM 627 O O . LEU A 1 80 ? 4.518 -13.910 -6.978 1.00 84.81 80 LEU A O 1
ATOM 631 N N . GLN A 1 81 ? 6.006 -15.006 -8.251 1.00 85.56 81 GLN A N 1
ATOM 632 C CA . GLN A 1 81 ? 6.311 -16.036 -7.253 1.00 85.56 81 GLN A CA 1
ATOM 633 C C . GLN A 1 81 ? 7.031 -15.470 -6.020 1.00 85.56 81 GLN A C 1
ATOM 635 O O . GLN A 1 81 ? 7.014 -16.098 -4.964 1.00 85.56 81 GLN A O 1
ATOM 640 N N . GLY A 1 82 ? 7.653 -14.292 -6.139 1.00 81.31 82 GLY A N 1
ATOM 641 C CA . GLY A 1 82 ? 8.316 -13.600 -5.036 1.00 81.31 82 GLY A CA 1
ATOM 642 C C . GLY A 1 82 ? 7.372 -12.833 -4.107 1.00 81.31 82 GLY A C 1
ATOM 643 O O . GLY A 1 82 ? 7.828 -12.299 -3.097 1.00 81.31 82 GLY A O 1
ATOM 644 N N . ILE A 1 83 ? 6.075 -12.751 -4.425 1.00 82.12 83 ILE A N 1
ATOM 645 C CA . ILE A 1 83 ? 5.112 -12.012 -3.607 1.00 82.12 83 ILE A CA 1
ATOM 646 C C . ILE A 1 83 ? 4.683 -12.872 -2.416 1.00 82.12 83 ILE A C 1
ATOM 648 O O . ILE A 1 83 ? 4.026 -13.903 -2.569 1.00 82.12 83 ILE A O 1
ATOM 652 N N . GLU A 1 84 ? 5.007 -12.417 -1.206 1.00 78.50 84 GLU A N 1
ATOM 653 C CA . GLU A 1 84 ? 4.474 -13.010 0.019 1.00 78.50 84 GLU A CA 1
ATOM 654 C C . GLU A 1 84 ? 2.968 -12.767 0.100 1.00 78.50 84 GLU A C 1
ATOM 656 O O . GLU A 1 84 ? 2.521 -11.627 0.182 1.00 78.50 84 GLU A O 1
ATOM 661 N N . LEU A 1 85 ? 2.174 -13.835 0.096 1.00 80.38 85 LEU A N 1
ATOM 662 C CA . LEU A 1 85 ? 0.725 -13.720 0.213 1.00 80.38 85 LEU A CA 1
ATOM 663 C C . LEU A 1 85 ? 0.329 -13.479 1.675 1.00 80.38 85 LEU A C 1
ATOM 665 O O . LEU A 1 85 ? 0.617 -14.295 2.552 1.00 80.38 85 LEU A O 1
ATOM 669 N N . GLY A 1 86 ? -0.357 -12.363 1.933 1.00 72.38 86 GLY A N 1
ATOM 670 C CA . GLY A 1 86 ? -0.982 -12.087 3.228 1.00 72.38 86 GLY A CA 1
ATOM 671 C C . GLY A 1 86 ? -2.246 -12.920 3.493 1.00 72.38 86 GLY A C 1
ATOM 672 O O . GLY A 1 86 ? -2.691 -13.713 2.664 1.00 72.38 86 GLY A O 1
ATOM 673 N N . GLY A 1 87 ? -2.869 -12.709 4.659 1.00 79.94 87 GLY A N 1
ATOM 674 C CA . GLY A 1 87 ? -4.069 -13.454 5.068 1.00 79.94 87 GLY A CA 1
ATOM 675 C C . GLY A 1 87 ? -5.279 -13.257 4.142 1.00 79.94 87 GLY A C 1
ATOM 676 O O . GLY A 1 87 ? -5.963 -14.218 3.799 1.00 79.94 87 GLY A O 1
ATOM 677 N N . THR A 1 88 ? -5.564 -12.021 3.726 1.00 91.25 88 THR A N 1
ATOM 678 C CA . THR A 1 88 ? -6.563 -11.720 2.688 1.00 91.25 88 THR A CA 1
ATOM 679 C C . THR A 1 88 ? -5.916 -10.946 1.557 1.00 91.25 88 THR A C 1
ATOM 681 O O . THR A 1 88 ? -5.390 -9.859 1.782 1.00 91.25 88 THR A O 1
ATOM 684 N N . LEU A 1 89 ? -5.991 -11.505 0.350 1.00 92.12 89 LEU A N 1
ATOM 685 C CA . LEU A 1 89 ? -5.394 -10.941 -0.853 1.00 92.12 89 LEU A CA 1
ATOM 686 C C . LEU A 1 89 ? -6.443 -10.230 -1.712 1.00 92.12 89 LEU A C 1
ATOM 688 O O . LEU A 1 89 ? -7.516 -10.774 -1.977 1.00 92.12 89 LEU A O 1
ATOM 692 N N . ILE A 1 90 ? -6.102 -9.037 -2.183 1.00 92.69 90 ILE A N 1
ATOM 693 C CA . ILE A 1 90 ? -6.846 -8.276 -3.185 1.00 92.69 90 ILE A CA 1
ATOM 694 C C . ILE A 1 90 ? -5.893 -8.011 -4.346 1.00 92.69 90 ILE A C 1
ATOM 696 O O . ILE A 1 90 ? -4.778 -7.541 -4.140 1.00 92.69 90 ILE A O 1
ATOM 700 N N . VAL A 1 91 ? -6.335 -8.290 -5.568 1.00 93.31 91 VAL A N 1
ATOM 701 C CA . VAL A 1 91 ? -5.594 -7.932 -6.780 1.00 93.31 91 VAL A CA 1
ATOM 702 C C . VAL A 1 91 ? -6.344 -6.810 -7.481 1.00 93.31 91 VAL A C 1
ATOM 704 O O . VAL A 1 91 ? -7.522 -6.965 -7.803 1.00 93.31 91 VAL A O 1
ATOM 707 N N . ASN A 1 92 ? -5.668 -5.686 -7.692 1.00 93.56 92 ASN A N 1
ATOM 708 C CA . ASN A 1 92 ? -6.196 -4.524 -8.389 1.00 93.56 92 ASN A CA 1
ATOM 709 C C . ASN A 1 92 ? -5.498 -4.361 -9.739 1.00 93.56 92 ASN A C 1
ATOM 711 O O . ASN A 1 92 ? -4.273 -4.399 -9.828 1.00 93.56 92 ASN A O 1
ATOM 715 N N . CYS A 1 93 ? -6.292 -4.170 -10.786 1.00 89.00 93 CYS A N 1
ATOM 716 C CA . CYS A 1 93 ? -5.814 -3.831 -12.117 1.00 89.00 93 CYS A CA 1
ATOM 717 C C . CYS A 1 93 ? -6.780 -2.804 -12.699 1.00 89.00 93 CYS A C 1
ATOM 719 O O . CYS A 1 93 ? -7.952 -3.109 -12.947 1.00 89.00 93 CYS A O 1
ATOM 721 N N . MET A 1 94 ? -6.314 -1.567 -12.849 1.00 83.44 94 MET A N 1
ATOM 722 C CA . MET A 1 94 ? -7.144 -0.494 -13.374 1.00 83.44 94 MET A CA 1
ATOM 723 C C . MET A 1 94 ? -7.210 -0.598 -14.896 1.00 83.44 94 MET A C 1
ATOM 725 O O . MET A 1 94 ? -6.192 -0.570 -15.581 1.00 83.44 94 MET A O 1
ATOM 729 N N . ILE A 1 95 ? -8.421 -0.729 -15.438 1.00 78.12 95 ILE A N 1
ATOM 730 C CA . ILE A 1 95 ? -8.623 -0.734 -16.886 1.00 78.12 95 ILE A CA 1
ATOM 731 C C . ILE A 1 95 ? -8.723 0.715 -17.352 1.00 78.12 95 ILE A C 1
ATOM 733 O O . ILE A 1 95 ? -9.724 1.388 -17.096 1.00 78.12 95 ILE A O 1
ATOM 737 N N . HIS A 1 96 ? -7.708 1.177 -18.075 1.00 74.56 96 HIS A N 1
ATOM 738 C CA . HIS A 1 96 ? -7.777 2.443 -18.798 1.00 74.56 96 HIS A CA 1
ATOM 739 C C . HIS A 1 96 ? -8.686 2.274 -20.014 1.00 74.56 96 HIS A C 1
ATOM 741 O O . HIS A 1 96 ? -8.447 1.406 -20.857 1.00 74.56 96 HIS A O 1
ATOM 747 N N . GLN A 1 97 ? -9.751 3.072 -20.102 1.00 67.38 97 GLN A N 1
ATOM 748 C CA . GLN A 1 97 ? -10.515 3.176 -21.344 1.00 67.38 97 GLN A CA 1
ATOM 749 C C . GLN A 1 97 ? -9.783 4.131 -22.284 1.00 67.38 97 GLN A C 1
ATOM 751 O O . GLN A 1 97 ? -9.472 5.259 -21.902 1.00 67.38 97 GLN A O 1
ATOM 756 N N . TRP A 1 98 ? -9.481 3.627 -23.477 1.00 55.31 98 TRP A N 1
ATOM 757 C CA . TRP A 1 98 ? -8.874 4.364 -24.581 1.00 55.31 98 TRP A CA 1
ATOM 758 C C . TRP A 1 98 ? -9.942 5.132 -25.357 1.00 55.31 98 TRP A C 1
ATOM 760 O O . TRP A 1 98 ? -11.038 4.555 -25.559 1.00 55.31 98 TRP A O 1
#

Sequence (98 aa):
GAEQVHVIDFDIMEGIQWPPLVVDFAMRKNTTSLRVTAIAMDQQSAASVQQTGRRLNEFADSINFPFVFDTMMMVSDEDLQGIELGGTLIVNCMIHQW

pLDDT: mean 90.18, std 8.14, range [55.31, 98.44]

Organism: NCBI:txid97028

Foldseek 3Di:
DAQEEEEEEAPCQLVVVVLVVLVVQLPDPHYQEYEYEYEDADPVCQVVLVVSQVVNVVSSVVSVGHYHYHYFYDPDPVSVVVDDDDPHYDYHYDDDDD

Secondary structure (DSSP, 8-state):
--SEEEEEES--TT-TTHHHHHHHHHH-TT--EEEEEEEESSHHHHHHHHHHHHHHHHHHHHTT--EEEEEEE-SSGGGGGGPPP-SEEEEE------

InterPro domains:
  IPR005202 Transcription factor GRAS [PF03514] (2-95)
  IPR005202 Transcription factor GRAS [PS50985] (1-98)
  IPR005202 Transcription factor GRAS [PTHR31636] (2-95)